Protein AF-A0A7V9CX54-F1 (afdb_monomer_lite)

Secondary structure (DSSP, 8-state):
------STT-------HHHHHHHHHHHT-SSHHHHHHHHHHHHHHHHHHHHHHHHHHHHTSSS--HHHHHHHT--

Sequence (75 aa):
MVGQISKPDKTSLVIDREKVARARSILGTTTLAETVDAALEDVINHKRRMELLERIMRDGGIGPGPEELDRLRKP

Structure (mmCIF, N/CA/C/O backbone):
data_AF-A0A7V9CX54-F1
#
_entry.id   AF-A0A7V9CX54-F1
#
loop_
_atom_site.group_PDB
_atom_site.id
_atom_site.type_symbol
_atom_site.label_atom_id
_atom_site.label_alt_id
_atom_site.label_comp_id
_atom_site.label_asym_id
_atom_site.label_entity_id
_atom_site.label_seq_id
_atom_site.pdbx_PDB_ins_code
_atom_site.Cartn_x
_atom_site.Cartn_y
_atom_site.Cartn_z
_atom_site.occupancy
_atom_site.B_iso_or_equiv
_atom_site.auth_seq_id
_atom_site.auth_comp_id
_atom_site.auth_asym_id
_atom_site.auth_atom_id
_atom_site.pdbx_PDB_model_num
ATOM 1 N N . MET A 1 1 ? -10.314 16.042 32.692 1.00 36.00 1 MET A N 1
ATOM 2 C CA . MET A 1 1 ? -9.376 14.901 32.616 1.00 36.00 1 MET A CA 1
ATOM 3 C C . MET A 1 1 ? -8.815 14.857 31.207 1.00 36.00 1 MET A C 1
ATOM 5 O O . MET A 1 1 ? -9.542 14.499 30.292 1.00 36.00 1 MET A O 1
ATOM 9 N N . VAL A 1 2 ? -7.581 15.321 31.007 1.00 40.91 2 VAL A N 1
ATOM 10 C CA . VAL A 1 2 ? -6.924 15.266 29.693 1.00 40.91 2 VAL A CA 1
ATOM 11 C C . VAL A 1 2 ? -6.308 13.878 29.566 1.00 40.91 2 VAL A C 1
ATOM 13 O O . VAL A 1 2 ? -5.442 13.512 30.357 1.00 40.91 2 VAL A O 1
ATOM 16 N N . GLY A 1 3 ? -6.844 13.077 28.644 1.00 47.84 3 GLY A N 1
ATOM 17 C CA . GLY A 1 3 ? -6.384 11.718 28.389 1.00 47.84 3 GLY A CA 1
ATOM 18 C C . GLY A 1 3 ? -4.907 11.708 28.013 1.00 47.84 3 GLY A C 1
ATOM 19 O O . GLY A 1 3 ? -4.458 12.485 27.175 1.00 47.84 3 GLY A O 1
ATOM 20 N N . GLN A 1 4 ? -4.160 10.832 28.671 1.00 50.16 4 GLN A N 1
ATOM 21 C CA . GLN A 1 4 ? -2.739 10.598 28.472 1.00 50.16 4 GLN A CA 1
ATOM 22 C C . GLN A 1 4 ? -2.450 10.326 26.981 1.00 50.16 4 GLN A C 1
ATOM 24 O O . GLN A 1 4 ? -2.906 9.326 26.421 1.00 50.16 4 GLN A O 1
ATOM 29 N N . ILE A 1 5 ? -1.716 11.228 26.322 1.00 53.22 5 ILE A N 1
ATOM 30 C CA . ILE A 1 5 ? -1.334 11.086 24.911 1.00 53.22 5 ILE A CA 1
ATOM 31 C C . ILE A 1 5 ? -0.256 10.002 24.835 1.00 53.22 5 ILE A C 1
ATOM 33 O O . ILE A 1 5 ? 0.910 10.207 25.158 1.00 53.22 5 ILE A O 1
ATOM 37 N N . SER A 1 6 ? -0.674 8.793 24.477 1.00 56.78 6 SER A N 1
ATOM 38 C CA . SER A 1 6 ? 0.221 7.660 24.265 1.00 56.78 6 SER A CA 1
ATOM 39 C C . SER A 1 6 ? 0.989 7.859 22.949 1.00 56.78 6 SER A C 1
ATOM 41 O O . SER A 1 6 ? 0.350 7.907 21.910 1.00 56.78 6 SER A O 1
ATOM 43 N N . LYS A 1 7 ? 2.330 7.898 23.011 1.00 59.44 7 LYS A N 1
ATOM 44 C CA . LYS A 1 7 ? 3.343 8.006 21.927 1.00 59.44 7 LYS A CA 1
ATOM 45 C C . LYS A 1 7 ? 3.368 9.330 21.113 1.00 59.44 7 LYS A C 1
ATOM 47 O O . LYS A 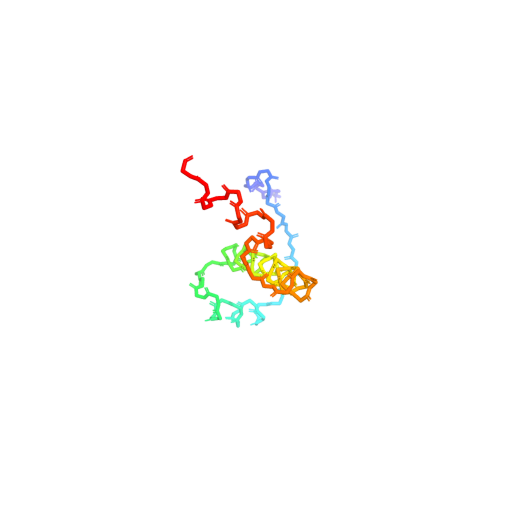1 7 ? 2.314 9.788 20.684 1.00 59.44 7 LYS A O 1
ATOM 52 N N . PRO A 1 8 ? 4.564 9.909 20.855 1.00 59.12 8 PRO A N 1
ATOM 53 C CA . PRO A 1 8 ? 4.731 11.225 20.213 1.00 59.12 8 PRO A CA 1
ATOM 54 C C . PRO A 1 8 ? 4.267 11.288 18.748 1.00 59.12 8 PRO A C 1
ATOM 56 O O . PRO A 1 8 ? 3.917 12.365 18.282 1.00 59.12 8 PRO A O 1
ATOM 59 N N . ASP A 1 9 ? 4.175 10.146 18.059 1.00 73.50 9 ASP A N 1
ATOM 60 C CA . ASP A 1 9 ? 3.844 10.085 16.624 1.00 73.50 9 ASP A CA 1
ATOM 61 C C . ASP A 1 9 ? 2.381 9.707 16.347 1.00 73.50 9 ASP A C 1
ATOM 63 O O . ASP A 1 9 ? 2.018 9.318 15.236 1.00 73.50 9 ASP A O 1
ATOM 67 N N . LYS A 1 10 ? 1.507 9.752 17.360 1.00 79.94 10 LYS A N 1
ATOM 68 C CA . LYS A 1 10 ? 0.089 9.450 17.147 1.00 79.94 10 LYS A CA 1
ATOM 69 C C . LYS A 1 10 ? -0.642 10.648 16.572 1.00 79.94 10 LYS A C 1
ATOM 71 O O . LYS A 1 10 ? -0.899 11.632 17.260 1.00 79.94 10 LYS A O 1
ATOM 76 N N . THR A 1 11 ? -1.076 10.506 15.330 1.00 88.00 11 THR A N 1
ATOM 77 C CA . THR A 1 11 ? -1.976 11.455 14.680 1.00 88.00 11 THR A CA 1
ATOM 78 C C . THR A 1 11 ? -3.427 11.000 14.836 1.00 88.00 11 THR A C 1
ATOM 80 O O . THR A 1 11 ? -3.772 9.867 14.503 1.00 88.00 11 THR A O 1
ATOM 83 N N . SER A 1 12 ? -4.292 11.886 15.338 1.00 89.69 12 SER A N 1
ATOM 84 C CA . SER A 1 12 ? -5.746 11.684 15.307 1.00 89.69 12 SER A CA 1
ATOM 85 C C . SER A 1 12 ? -6.295 12.162 13.967 1.00 89.69 12 SER A C 1
ATOM 87 O O . SER A 1 12 ? -5.956 13.255 13.516 1.00 89.69 12 SER A O 1
ATOM 89 N N . LEU A 1 13 ? -7.134 11.354 13.327 1.00 89.69 13 LEU A N 1
ATOM 90 C CA . LEU A 1 13 ? -7.692 11.640 12.009 1.00 89.69 13 LEU A CA 1
ATOM 91 C C . LEU A 1 13 ? -9.080 11.011 11.867 1.00 89.69 13 LEU A C 1
ATOM 93 O O . LEU A 1 13 ? -9.362 9.953 12.434 1.00 89.69 13 LEU A O 1
ATOM 97 N N . VAL A 1 14 ? -9.951 11.669 11.104 1.00 95.31 14 VAL A N 1
ATOM 98 C CA . VAL A 1 14 ? -11.278 11.144 10.768 1.00 95.31 14 VAL A CA 1
ATOM 99 C C . VAL A 1 14 ? -11.151 10.312 9.501 1.00 95.31 14 VAL A C 1
ATOM 101 O O . VAL A 1 14 ? -10.743 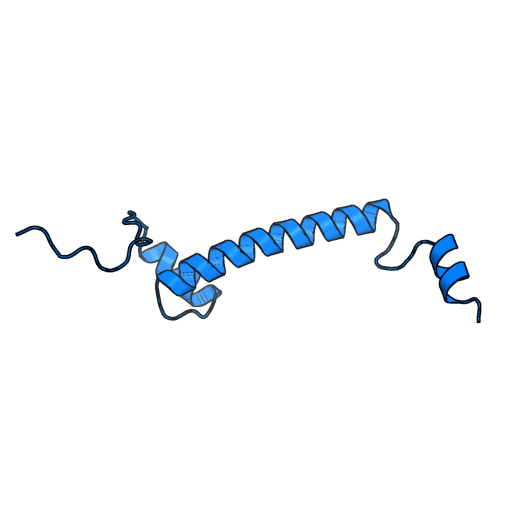10.817 8.459 1.00 95.31 14 VAL A O 1
ATOM 104 N N . ILE A 1 15 ? -11.505 9.033 9.594 1.00 94.31 15 ILE A N 1
ATOM 105 C CA . ILE A 1 15 ? -11.468 8.096 8.475 1.00 94.31 15 ILE A CA 1
ATOM 106 C C . ILE A 1 15 ? -12.801 7.360 8.365 1.00 94.31 15 ILE A C 1
ATOM 108 O O . ILE A 1 15 ? -13.421 6.986 9.363 1.00 94.31 15 ILE A O 1
ATOM 112 N N . ASP A 1 16 ? -13.206 7.120 7.123 1.00 97.25 16 ASP A N 1
ATOM 113 C CA . ASP A 1 16 ? -14.349 6.285 6.780 1.00 97.25 16 ASP A CA 1
ATOM 114 C C . ASP A 1 16 ? -14.055 4.811 7.113 1.00 97.25 16 ASP A C 1
ATOM 116 O O . ASP A 1 16 ? -13.203 4.160 6.496 1.00 97.25 16 ASP A O 1
ATOM 120 N N . ARG A 1 17 ? -14.780 4.275 8.101 1.00 95.25 17 ARG A N 1
ATOM 121 C CA . ARG A 1 17 ? -14.598 2.902 8.589 1.00 95.25 17 ARG A CA 1
ATOM 122 C C . ARG A 1 17 ? -14.982 1.844 7.562 1.00 95.25 17 ARG A C 1
ATOM 124 O O . ARG A 1 17 ? -14.397 0.762 7.582 1.00 95.25 17 ARG A O 1
ATOM 131 N N . GLU A 1 18 ? -15.922 2.128 6.664 1.00 97.62 18 GLU A N 1
ATOM 132 C CA . GLU A 1 18 ? -16.287 1.172 5.622 1.00 97.62 18 GLU A CA 1
ATOM 133 C C . GLU A 1 18 ? -15.177 1.044 4.587 1.00 97.62 18 GLU A C 1
ATOM 135 O O . GLU A 1 18 ? -14.846 -0.067 4.169 1.00 97.62 18 GLU A O 1
ATOM 140 N N . LYS A 1 19 ? -14.558 2.166 4.199 1.00 97.56 19 LYS A N 1
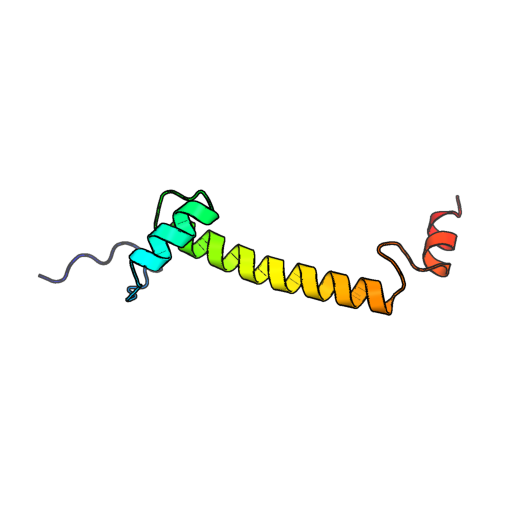ATOM 141 C CA . LYS A 1 19 ? -13.394 2.141 3.303 1.00 97.56 19 LYS A CA 1
ATOM 142 C C . LYS A 1 19 ? -12.229 1.386 3.928 1.00 97.56 19 LYS A C 1
ATOM 144 O O . LYS A 1 19 ? -11.612 0.578 3.240 1.00 97.56 19 LYS A O 1
ATOM 149 N N . VAL A 1 20 ? -11.976 1.574 5.226 1.00 97.19 20 VAL A N 1
ATOM 150 C CA . VAL A 1 20 ? -10.958 0.793 5.951 1.00 97.19 20 VAL A CA 1
ATOM 151 C C . VAL A 1 20 ? -11.285 -0.690 5.931 1.00 97.19 20 VAL A C 1
ATOM 153 O O . VAL A 1 20 ? -10.397 -1.488 5.669 1.00 97.19 20 VAL A O 1
ATOM 156 N N . ALA A 1 21 ? -12.536 -1.080 6.181 1.00 97.25 21 ALA A N 1
ATOM 157 C CA . ALA A 1 21 ? -12.916 -2.490 6.174 1.00 97.25 21 ALA A CA 1
ATOM 158 C C . ALA A 1 21 ? -12.666 -3.143 4.803 1.00 97.25 21 ALA A C 1
ATOM 160 O O . ALA A 1 21 ? -12.140 -4.255 4.737 1.00 97.25 21 ALA A O 1
ATOM 161 N N . ARG A 1 22 ? -12.977 -2.429 3.713 1.00 98.06 22 ARG A N 1
ATOM 162 C CA . ARG A 1 22 ? -12.694 -2.878 2.341 1.00 98.06 22 ARG A CA 1
ATOM 163 C C . ARG A 1 22 ? -11.191 -2.963 2.080 1.00 98.06 22 ARG A C 1
ATOM 165 O O . ARG A 1 22 ? -10.717 -4.006 1.644 1.00 98.06 22 ARG A O 1
ATOM 172 N N . ALA A 1 23 ? -10.443 -1.907 2.400 1.00 97.88 23 ALA A N 1
ATOM 173 C CA . ALA A 1 23 ? -8.990 -1.876 2.241 1.00 97.88 23 ALA A CA 1
ATOM 174 C C . ALA A 1 23 ? -8.312 -3.000 3.034 1.00 97.88 23 ALA A C 1
ATOM 176 O O . ALA A 1 23 ? -7.461 -3.696 2.500 1.00 97.88 23 ALA A O 1
ATOM 177 N N . ARG A 1 24 ? -8.764 -3.257 4.265 1.00 98.06 24 ARG A N 1
ATOM 178 C CA . ARG A 1 24 ? -8.281 -4.351 5.110 1.00 98.06 24 ARG A CA 1
ATOM 179 C C . ARG A 1 24 ? -8.474 -5.717 4.451 1.00 98.06 24 ARG A C 1
ATOM 181 O O . ARG A 1 24 ? -7.576 -6.547 4.494 1.00 98.06 24 ARG A O 1
ATOM 188 N N . SER A 1 25 ? -9.626 -5.944 3.816 1.00 97.81 25 SER A N 1
ATOM 189 C CA . SER A 1 25 ? -9.890 -7.187 3.081 1.00 97.81 25 SER A CA 1
ATOM 190 C C . SER A 1 25 ? -9.024 -7.335 1.830 1.00 97.81 25 SER A C 1
ATOM 192 O O . SER A 1 25 ? -8.669 -8.455 1.485 1.00 97.81 25 SER A O 1
ATOM 194 N N . ILE A 1 26 ? -8.717 -6.232 1.142 1.00 97.94 26 ILE A N 1
ATOM 195 C CA . ILE A 1 26 ? -7.883 -6.230 -0.070 1.00 97.94 26 ILE A CA 1
ATOM 196 C C . ILE A 1 26 ? -6.410 -6.455 0.291 1.00 97.94 26 ILE A C 1
ATOM 198 O O . ILE A 1 26 ? -5.728 -7.237 -0.361 1.00 97.94 26 ILE A O 1
ATOM 202 N N . LEU A 1 27 ? -5.933 -5.773 1.333 1.00 97.50 27 LEU A N 1
ATOM 203 C CA . LEU A 1 27 ? -4.527 -5.751 1.741 1.00 97.50 27 LEU A CA 1
ATOM 204 C C . LEU A 1 27 ? -4.160 -6.895 2.701 1.00 97.50 27 LEU A C 1
ATOM 206 O O . LEU A 1 27 ? -2.982 -7.111 2.962 1.00 97.50 27 LEU A O 1
ATOM 210 N N . GLY A 1 28 ? -5.146 -7.624 3.235 1.00 97.69 28 GLY A N 1
ATOM 211 C CA . GLY A 1 28 ? -4.917 -8.745 4.154 1.00 97.69 28 GLY A CA 1
ATOM 212 C C . GLY A 1 28 ? -4.395 -8.327 5.534 1.00 97.69 28 GLY A C 1
ATOM 213 O O . GLY A 1 28 ? -3.699 -9.100 6.187 1.00 97.69 28 GLY A O 1
ATOM 214 N N . THR A 1 29 ? -4.701 -7.109 5.980 1.00 98.31 29 THR A N 1
ATOM 215 C CA . THR A 1 29 ? -4.202 -6.537 7.243 1.00 98.31 29 THR A CA 1
ATOM 216 C C . THR A 1 29 ? -5.153 -6.796 8.415 1.00 98.31 29 THR A C 1
ATOM 218 O O . THR A 1 29 ? -6.310 -7.182 8.233 1.00 98.31 29 THR A O 1
ATOM 221 N N . THR A 1 30 ? -4.697 -6.578 9.653 1.00 95.69 30 THR A N 1
ATOM 222 C CA . THR A 1 30 ? -5.519 -6.833 10.851 1.00 95.69 30 THR A CA 1
ATOM 223 C C . THR A 1 30 ? -5.925 -5.552 11.568 1.00 95.69 30 THR A C 1
ATOM 225 O O . THR A 1 30 ? -7.088 -5.403 11.968 1.00 95.69 30 THR A O 1
ATOM 228 N N . THR A 1 31 ? -5.006 -4.589 11.671 1.00 95.56 31 THR A N 1
ATOM 229 C CA . THR A 1 31 ? -5.229 -3.323 12.382 1.00 95.56 31 THR A CA 1
ATOM 230 C C . THR A 1 31 ? -5.419 -2.136 11.434 1.00 95.56 31 THR A C 1
ATOM 232 O O . THR A 1 31 ? -5.034 -2.173 10.265 1.00 95.56 31 THR A O 1
ATOM 235 N N . LEU A 1 32 ? -6.018 -1.044 11.931 1.00 94.31 32 LEU A N 1
ATOM 236 C CA . LEU A 1 32 ? -6.145 0.201 11.159 1.00 94.31 32 LEU A CA 1
ATOM 237 C C . LEU A 1 32 ? -4.769 0.758 10.771 1.00 94.31 32 LEU A C 1
ATOM 239 O O . LEU A 1 32 ? -4.593 1.164 9.631 1.00 94.31 32 LEU A O 1
ATOM 243 N N . ALA A 1 33 ? -3.809 0.751 11.700 1.00 92.81 33 ALA A N 1
ATOM 244 C CA . ALA A 1 33 ? -2.460 1.249 11.445 1.00 92.81 33 ALA A CA 1
ATOM 245 C C . ALA A 1 33 ? -1.764 0.440 10.341 1.00 92.81 33 ALA A C 1
ATOM 247 O O . ALA A 1 33 ? -1.271 1.035 9.392 1.00 92.81 33 ALA A O 1
ATOM 248 N N . GLU A 1 34 ? -1.823 -0.895 10.407 1.00 95.94 34 GLU A N 1
ATOM 249 C CA . GLU A 1 34 ? -1.314 -1.773 9.339 1.00 95.94 34 GLU A CA 1
ATOM 250 C C . GLU A 1 34 ? -2.001 -1.506 8.001 1.00 95.94 34 GLU A C 1
ATOM 252 O O . GLU A 1 34 ? -1.352 -1.477 6.965 1.00 95.94 34 GLU A O 1
ATOM 257 N N . THR A 1 35 ? -3.320 -1.298 8.012 1.00 97.44 35 THR A N 1
ATOM 258 C CA . THR A 1 35 ? -4.082 -1.021 6.786 1.00 97.44 35 THR A CA 1
ATOM 259 C C . THR A 1 35 ? -3.649 0.296 6.149 1.00 97.44 35 THR A C 1
ATOM 261 O O . THR A 1 35 ? -3.520 0.369 4.932 1.00 97.44 35 THR A O 1
ATOM 264 N N . VAL A 1 36 ? -3.435 1.337 6.959 1.00 95.75 36 VAL A N 1
ATOM 265 C CA . VAL A 1 36 ? -2.963 2.640 6.477 1.00 95.75 36 VAL A CA 1
ATOM 266 C C . VAL A 1 36 ? -1.544 2.521 5.929 1.00 95.75 36 VAL A C 1
ATOM 268 O O . VAL A 1 36 ? -1.295 2.987 4.824 1.00 95.75 36 VAL A O 1
ATOM 271 N N . ASP A 1 37 ? -0.646 1.863 6.658 1.00 96.06 37 ASP A N 1
ATOM 272 C CA . ASP A 1 37 ? 0.744 1.662 6.240 1.00 96.06 37 ASP A CA 1
ATOM 273 C C . ASP A 1 37 ? 0.836 0.887 4.914 1.00 96.06 37 ASP A C 1
ATOM 275 O O . ASP A 1 37 ? 1.409 1.374 3.940 1.00 96.06 37 ASP A O 1
ATOM 279 N N . ALA A 1 38 ? 0.146 -0.254 4.819 1.00 97.88 38 ALA A N 1
ATOM 280 C CA . ALA A 1 38 ? 0.103 -1.064 3.603 1.00 97.88 38 ALA A CA 1
ATOM 281 C C . ALA A 1 38 ? -0.521 -0.317 2.411 1.00 97.88 38 ALA A C 1
ATOM 283 O O . ALA A 1 38 ? -0.067 -0.471 1.278 1.00 97.88 38 ALA A O 1
ATOM 284 N N . ALA A 1 39 ? -1.543 0.513 2.649 1.00 97.50 39 ALA A N 1
ATOM 285 C CA . ALA A 1 39 ? -2.150 1.323 1.596 1.00 97.50 39 ALA A CA 1
ATOM 286 C C . ALA A 1 39 ? -1.187 2.397 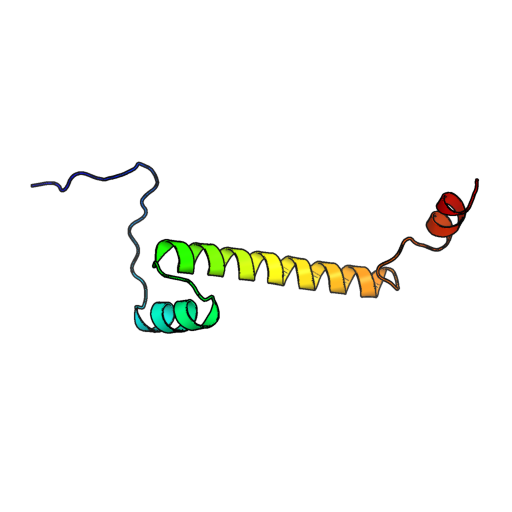1.066 1.00 97.50 39 ALA A C 1
ATOM 288 O O . ALA A 1 39 ? -1.151 2.647 -0.139 1.00 97.50 39 ALA A O 1
ATOM 289 N N . LEU A 1 40 ? -0.401 3.028 1.944 1.00 97.56 40 LEU A N 1
ATOM 290 C CA . LEU A 1 40 ? 0.612 4.005 1.540 1.00 97.56 40 LEU A CA 1
ATOM 291 C C . LEU A 1 40 ? 1.734 3.336 0.737 1.00 97.56 40 LEU A C 1
ATOM 293 O O . LEU A 1 40 ? 2.121 3.846 -0.316 1.00 97.56 40 LEU A O 1
ATOM 297 N N . GLU A 1 41 ? 2.200 2.172 1.186 1.00 98.12 41 GLU A N 1
ATOM 298 C CA . GLU A 1 41 ? 3.229 1.403 0.486 1.00 98.12 41 GLU A CA 1
ATOM 299 C C . GLU A 1 41 ? 2.757 0.934 -0.902 1.00 98.12 41 GLU A C 1
ATOM 301 O O . GLU A 1 41 ? 3.520 1.004 -1.869 1.00 98.12 41 GLU A O 1
ATOM 306 N N . ASP A 1 42 ? 1.492 0.522 -1.064 1.00 97.69 42 ASP A N 1
ATOM 307 C CA . ASP A 1 42 ? 0.968 0.154 -2.388 1.00 97.69 42 ASP A CA 1
ATOM 308 C C . ASP A 1 42 ? 0.931 1.346 -3.357 1.00 97.69 42 ASP A C 1
ATOM 310 O O . ASP A 1 42 ? 1.302 1.197 -4.522 1.00 97.69 42 ASP A O 1
ATOM 314 N N . VAL A 1 43 ? 0.581 2.551 -2.893 1.00 98.06 43 VAL A N 1
ATOM 315 C CA . VAL A 1 43 ? 0.613 3.764 -3.732 1.00 98.06 43 VAL A CA 1
ATOM 316 C C . VAL A 1 43 ? 2.042 4.099 -4.168 1.00 98.06 43 VAL A C 1
ATOM 318 O O . VAL A 1 43 ? 2.278 4.403 -5.343 1.00 98.06 43 VAL A O 1
ATOM 321 N N . ILE A 1 44 ? 3.012 3.999 -3.255 1.00 98.06 44 ILE A N 1
ATOM 322 C CA . ILE A 1 44 ? 4.434 4.196 -3.570 1.00 98.06 44 ILE A CA 1
ATOM 323 C C . ILE A 1 44 ? 4.882 3.178 -4.623 1.00 98.06 44 ILE A C 1
ATOM 325 O O . ILE A 1 44 ? 5.486 3.537 -5.638 1.00 98.06 44 ILE A O 1
ATOM 329 N N . ASN A 1 45 ? 4.544 1.906 -4.426 1.00 97.56 45 ASN A N 1
ATOM 330 C CA . ASN A 1 45 ? 4.912 0.847 -5.355 1.00 97.56 45 ASN A CA 1
ATOM 331 C C . ASN A 1 45 ? 4.189 0.970 -6.695 1.00 97.56 45 ASN A C 1
ATOM 333 O O . ASN A 1 45 ? 4.784 0.681 -7.731 1.00 97.56 45 ASN A O 1
ATOM 337 N N . HIS A 1 46 ? 2.954 1.467 -6.719 1.00 98.00 46 HIS A N 1
ATOM 338 C CA . HIS A 1 46 ? 2.260 1.800 -7.954 1.00 98.00 46 HIS A CA 1
ATOM 339 C C . HIS A 1 46 ? 3.036 2.848 -8.755 1.00 98.00 46 HIS A C 1
ATOM 341 O O . HIS A 1 46 ? 3.303 2.624 -9.936 1.00 98.00 46 HIS A O 1
ATOM 347 N N . LYS A 1 47 ? 3.483 3.937 -8.117 1.00 98.06 47 LYS A N 1
ATOM 348 C CA . LYS A 1 47 ? 4.298 4.956 -8.792 1.00 98.06 47 LYS A CA 1
ATOM 349 C C . LYS A 1 47 ? 5.611 4.375 -9.326 1.00 98.06 47 LYS A C 1
ATOM 351 O O . LYS A 1 47 ? 5.913 4.574 -10.500 1.00 98.06 47 LYS A O 1
ATOM 356 N N . ARG A 1 48 ? 6.324 3.575 -8.525 1.00 96.94 48 ARG A N 1
ATOM 357 C CA . ARG A 1 48 ? 7.561 2.891 -8.951 1.00 96.94 48 ARG A CA 1
ATOM 358 C C . ARG A 1 48 ? 7.338 1.958 -10.145 1.00 96.94 48 ARG A C 1
ATOM 360 O O . ARG A 1 48 ? 8.156 1.931 -11.060 1.00 96.94 48 ARG A O 1
ATOM 367 N N . ARG A 1 49 ? 6.230 1.203 -10.164 1.00 96.81 49 ARG A N 1
ATOM 368 C CA . ARG A 1 49 ? 5.853 0.342 -11.301 1.00 96.81 49 ARG A CA 1
ATOM 369 C C . ARG A 1 49 ? 5.648 1.170 -12.570 1.00 96.81 49 ARG A C 1
ATOM 371 O O . ARG A 1 49 ? 6.154 0.785 -13.619 1.00 96.81 49 ARG A O 1
ATOM 378 N N . MET A 1 50 ? 4.961 2.308 -12.475 1.00 97.44 50 MET A N 1
ATOM 379 C CA . MET A 1 50 ? 4.746 3.201 -13.620 1.00 97.44 50 MET A CA 1
ATOM 380 C C . MET A 1 50 ? 6.056 3.802 -14.139 1.00 97.44 50 MET A C 1
ATOM 382 O O . MET A 1 50 ? 6.307 3.771 -15.338 1.00 97.44 50 MET A O 1
ATOM 386 N N . GLU A 1 51 ? 6.929 4.273 -13.249 1.00 95.25 51 GLU A N 1
ATOM 387 C CA . GLU A 1 51 ? 8.247 4.810 -13.621 1.00 95.25 51 GLU A CA 1
ATOM 388 C C . GLU A 1 51 ? 9.140 3.753 -14.280 1.00 95.25 51 GLU A C 1
ATOM 390 O O . GLU A 1 51 ? 9.840 4.035 -15.254 1.00 95.25 51 GLU A O 1
ATOM 395 N N . LEU A 1 52 ? 9.090 2.514 -13.784 1.00 93.38 52 LEU A N 1
ATOM 396 C CA . LEU A 1 52 ? 9.788 1.395 -14.404 1.00 93.38 52 LEU A CA 1
ATOM 397 C C . LEU A 1 52 ? 9.269 1.137 -15.824 1.00 93.38 52 LEU A C 1
ATOM 399 O O . LEU A 1 52 ? 10.077 0.968 -16.733 1.00 93.38 52 LEU A O 1
ATOM 403 N N . LEU A 1 53 ? 7.949 1.136 -16.032 1.00 94.88 53 LEU A N 1
ATOM 404 C CA . LEU A 1 53 ? 7.354 0.969 -17.362 1.00 94.88 53 LEU A CA 1
ATOM 405 C C . LEU A 1 53 ? 7.769 2.095 -18.313 1.00 94.88 53 LEU A C 1
ATOM 407 O O . LEU A 1 53 ? 8.188 1.816 -19.434 1.00 94.88 53 LEU A O 1
ATOM 411 N N . GLU A 1 54 ? 7.731 3.348 -17.860 1.00 94.38 54 GLU A N 1
ATOM 412 C CA . GLU A 1 54 ? 8.200 4.495 -18.644 1.00 94.38 54 GLU A CA 1
ATOM 413 C C . GLU A 1 54 ? 9.674 4.350 -19.039 1.00 94.38 54 GLU A C 1
ATOM 415 O O . GLU A 1 54 ? 10.047 4.646 -20.175 1.00 94.38 54 GLU A O 1
ATOM 420 N N . ARG A 1 55 ? 10.523 3.870 -18.121 1.00 90.19 55 ARG A N 1
ATOM 421 C CA . ARG A 1 55 ? 11.932 3.588 -18.413 1.00 90.19 55 ARG A CA 1
ATOM 422 C C . ARG A 1 55 ? 12.082 2.476 -19.449 1.00 90.19 55 ARG A C 1
ATOM 424 O O . ARG A 1 55 ? 12.807 2.661 -20.414 1.00 90.19 55 ARG A O 1
ATOM 431 N N . ILE A 1 56 ? 11.363 1.365 -19.297 1.00 91.19 56 ILE A N 1
ATOM 432 C CA . ILE A 1 56 ? 11.400 0.244 -20.251 1.00 91.19 56 ILE A CA 1
ATOM 433 C C . ILE A 1 56 ? 10.983 0.702 -21.651 1.00 91.19 56 ILE A C 1
ATOM 435 O O . ILE A 1 56 ? 11.616 0.328 -22.634 1.00 91.19 56 ILE A O 1
ATOM 439 N N . MET A 1 57 ? 9.933 1.521 -21.746 1.00 89.62 57 MET A N 1
ATOM 440 C CA . MET A 1 57 ? 9.463 2.064 -23.022 1.00 89.62 57 MET A CA 1
ATOM 441 C C . MET A 1 57 ? 10.490 2.997 -23.668 1.00 89.62 57 MET A C 1
ATOM 443 O O . MET A 1 57 ? 10.638 2.984 -24.887 1.00 89.62 57 MET A O 1
ATOM 447 N N . ARG A 1 58 ? 11.195 3.798 -22.862 1.00 88.81 58 ARG A N 1
ATOM 448 C CA . ARG A 1 58 ? 12.241 4.719 -23.323 1.00 88.81 58 ARG A CA 1
ATOM 449 C C . AR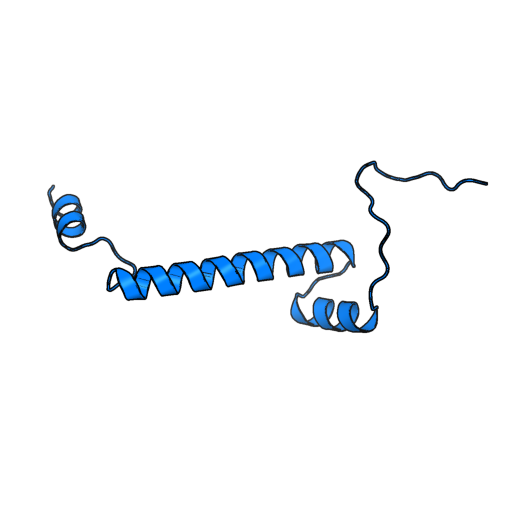G A 1 58 ? 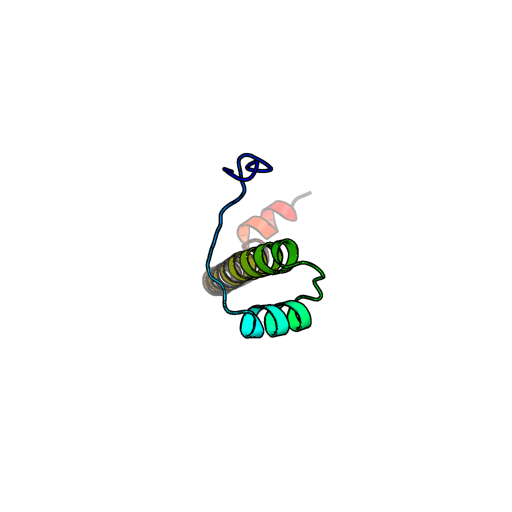13.496 3.983 -23.790 1.00 88.81 58 ARG A C 1
ATOM 451 O O . ARG A 1 58 ? 14.034 4.313 -24.840 1.00 88.81 58 ARG A O 1
ATOM 458 N N . ASP A 1 59 ? 13.929 2.995 -23.015 1.00 85.69 59 ASP A N 1
ATOM 459 C CA . ASP A 1 59 ? 15.231 2.341 -23.172 1.00 85.69 59 ASP A CA 1
ATOM 460 C C . ASP A 1 59 ? 15.140 1.056 -24.019 1.00 85.69 59 ASP A C 1
ATOM 462 O O . ASP A 1 59 ? 16.149 0.422 -24.320 1.00 85.69 59 ASP A O 1
ATOM 466 N N . GLY A 1 60 ? 13.928 0.660 -24.423 1.00 84.62 60 GLY A N 1
ATOM 467 C CA . GLY A 1 60 ? 13.681 -0.498 -25.283 1.00 84.62 60 GLY A CA 1
ATOM 468 C C . GLY A 1 60 ? 13.795 -1.854 -24.578 1.00 84.62 60 GLY A C 1
ATOM 469 O O . GLY A 1 60 ? 13.860 -2.883 -25.251 1.00 84.62 60 GLY A O 1
ATOM 470 N N . GLY A 1 61 ? 13.817 -1.894 -23.240 1.00 85.75 61 GLY A N 1
ATOM 471 C CA . GLY A 1 61 ? 13.917 -3.140 -22.478 1.00 85.75 61 GLY A CA 1
ATOM 472 C C . GLY A 1 61 ? 14.144 -2.964 -20.972 1.00 85.75 61 GLY A C 1
ATOM 473 O O . GLY A 1 61 ? 14.262 -1.858 -20.458 1.00 85.75 61 GLY A O 1
ATOM 474 N N . ILE A 1 62 ? 14.183 -4.091 -20.248 1.00 83.44 62 ILE A N 1
ATOM 475 C CA . ILE A 1 62 ? 14.465 -4.158 -18.793 1.00 83.44 62 ILE A CA 1
ATOM 476 C C . ILE A 1 62 ? 15.973 -4.353 -18.523 1.00 83.44 62 ILE A C 1
ATOM 478 O O . ILE A 1 62 ? 16.434 -4.203 -17.393 1.00 83.44 62 ILE A O 1
ATOM 482 N N . GLY A 1 63 ? 16.734 -4.716 -19.558 1.00 81.12 63 GLY A N 1
ATOM 483 C CA . GLY A 1 63 ? 18.148 -5.064 -19.469 1.00 81.12 63 GLY A CA 1
ATOM 484 C C . GLY A 1 63 ? 19.098 -3.893 -19.732 1.00 81.12 63 GLY A C 1
ATOM 485 O O . GLY A 1 63 ? 18.652 -2.793 -20.056 1.00 81.12 63 GLY A O 1
ATOM 486 N N . PRO A 1 64 ? 20.413 -4.137 -19.612 1.00 80.38 64 PRO A N 1
ATOM 487 C CA . PRO A 1 64 ? 21.422 -3.155 -19.973 1.00 80.38 64 PRO A CA 1
ATOM 488 C C . PRO A 1 64 ? 21.318 -2.796 -21.457 1.00 80.38 64 PRO A C 1
ATOM 490 O O . PRO A 1 64 ? 20.943 -3.636 -22.281 1.00 80.38 64 PRO A O 1
ATOM 493 N N . GLY A 1 65 ? 21.687 -1.563 -21.802 1.00 82.38 65 GLY A N 1
ATOM 494 C CA . GLY A 1 65 ? 21.779 -1.151 -23.201 1.00 82.38 65 GLY A CA 1
ATOM 495 C C . GLY A 1 65 ? 22.802 -1.997 -23.978 1.00 82.38 65 GLY A C 1
ATOM 496 O O . GLY A 1 65 ? 23.651 -2.649 -23.362 1.00 82.38 65 GLY A O 1
ATOM 497 N N . PRO A 1 66 ? 22.775 -1.978 -25.324 1.00 81.19 66 PRO A N 1
ATOM 498 C CA . PRO A 1 66 ? 23.673 -2.788 -26.153 1.00 81.19 66 PRO A CA 1
ATOM 499 C C . PRO A 1 66 ? 25.155 -2.621 -25.787 1.00 81.19 66 PRO A C 1
ATOM 501 O O . PRO A 1 66 ? 25.873 -3.603 -25.619 1.00 81.19 66 PRO A O 1
ATOM 504 N N . GLU A 1 67 ? 25.589 -1.381 -25.559 1.00 83.75 67 GLU A N 1
ATOM 505 C CA . GLU A 1 67 ? 26.970 -1.062 -25.177 1.00 83.75 67 GLU A CA 1
ATOM 506 C C . GLU A 1 67 ? 27.349 -1.621 -23.798 1.00 83.75 67 GLU A C 1
ATOM 508 O O . GLU A 1 67 ? 28.480 -2.050 -23.568 1.00 83.75 67 GLU A O 1
ATOM 513 N N . GLU A 1 68 ? 26.403 -1.639 -22.861 1.00 84.62 68 GLU A N 1
ATOM 514 C CA . GLU A 1 68 ? 26.634 -2.148 -21.514 1.00 84.62 68 GLU A CA 1
ATOM 515 C C . GLU A 1 68 ? 26.622 -3.677 -21.467 1.00 84.62 68 GLU A C 1
ATOM 517 O O . GLU A 1 68 ? 27.452 -4.272 -20.779 1.00 84.62 68 GLU A O 1
ATOM 522 N N . LEU A 1 69 ? 25.760 -4.315 -22.263 1.00 85.00 69 LEU A N 1
ATOM 523 C CA . LEU A 1 69 ? 25.805 -5.756 -22.501 1.00 85.00 69 LEU A CA 1
ATOM 524 C C . LEU A 1 69 ? 27.169 -6.188 -23.049 1.00 85.00 69 LEU A C 1
ATOM 526 O O . LEU A 1 69 ? 27.721 -7.184 -22.584 1.00 85.00 69 LEU A O 1
ATOM 530 N N . ASP A 1 70 ? 27.739 -5.429 -23.985 1.00 87.25 70 ASP A N 1
ATOM 531 C CA . ASP A 1 70 ? 29.064 -5.716 -24.538 1.00 87.25 70 ASP A CA 1
ATOM 532 C C . ASP A 1 70 ? 30.188 -5.545 -23.508 1.00 87.25 70 ASP A C 1
ATOM 534 O O . ASP A 1 70 ? 31.150 -6.313 -23.531 1.00 87.25 70 ASP A O 1
ATOM 538 N N . ARG A 1 71 ? 30.081 -4.591 -22.570 1.00 90.44 71 ARG A N 1
ATOM 539 C CA . ARG A 1 71 ? 31.034 -4.476 -21.447 1.00 90.44 71 ARG A CA 1
ATOM 540 C C . ARG A 1 71 ? 30.953 -5.674 -20.508 1.00 90.44 71 ARG A C 1
ATOM 542 O O . ARG A 1 71 ? 31.988 -6.226 -20.160 1.00 90.44 71 ARG A O 1
ATOM 549 N N . LEU A 1 72 ? 29.741 -6.077 -20.126 1.00 88.62 72 LEU A N 1
ATOM 550 C CA . LEU A 1 72 ? 29.508 -7.194 -19.202 1.00 88.62 72 LEU A CA 1
ATOM 551 C C . LEU A 1 72 ? 29.912 -8.556 -19.789 1.00 88.62 72 LEU A C 1
ATOM 553 O O . LEU A 1 72 ? 30.170 -9.492 -19.040 1.00 88.62 72 LEU A O 1
ATOM 557 N N . ARG A 1 73 ? 29.945 -8.680 -21.122 1.00 89.81 73 ARG A N 1
ATOM 558 C CA . ARG A 1 73 ? 30.356 -9.897 -21.841 1.00 89.81 73 ARG A CA 1
ATOM 559 C C . ARG A 1 73 ? 31.865 -10.024 -22.044 1.00 89.81 73 ARG A C 1
ATOM 561 O O . ARG A 1 73 ? 32.311 -11.093 -22.462 1.00 89.81 73 ARG A O 1
ATOM 568 N N . LYS A 1 74 ? 32.644 -8.964 -21.810 1.00 85.50 74 LYS A N 1
ATOM 569 C CA . LYS A 1 74 ? 34.106 -9.047 -21.888 1.00 85.50 74 LYS A CA 1
ATOM 570 C C . LYS A 1 74 ? 34.632 -9.772 -20.635 1.00 85.50 74 LYS A C 1
ATOM 572 O O . LYS A 1 74 ? 34.168 -9.441 -19.546 1.00 85.50 74 LYS A O 1
ATOM 577 N N . PRO A 1 75 ? 35.519 -10.771 -20.799 1.00 71.00 75 PRO A N 1
ATOM 578 C CA . PRO A 1 75 ? 36.065 -11.563 -19.697 1.00 71.00 75 PRO A CA 1
ATOM 579 C C . PRO A 1 75 ? 36.940 -10.743 -18.745 1.00 71.00 75 PRO A C 1
ATOM 581 O O . PRO A 1 75 ? 37.518 -9.724 -19.195 1.00 71.00 75 PRO A O 1
#

Radius of gyration: 21.77 Å; chains: 1; bounding box: 52×27×59 Å

pLDDT: mean 87.74, std 14.55, range [36.0, 98.31]

Foldseek 3Di:
DPDDDPDPPDDDDDDDVVVLVVLCVVQVHDDSVRSVVSVVVVVVVVVVVVVQVVVCVVQVHNDDHPVVVVVVPDD